Protein AF-A0A4R3JPG9-F1 (afdb_monomer_lite)

pLDDT: mean 86.97, std 11.15, range [57.22, 98.25]

Sequence (124 aa):
MAVLAKAVKQDADSLLEKGHRKMDEKKVREAIKAMENQIAIIQKIPKYLGLKEKTDKKIEERQTAIEALEKQLPKKVDMRTEYKDLNGAMVCFEGFCPSCGCAVEYYRNKSCNRCTQMLDWSKN

Structure (mmCIF, N/CA/C/O backbone):
data_AF-A0A4R3JPG9-F1
#
_entry.id   AF-A0A4R3JPG9-F1
#
loop_
_atom_site.group_PDB
_atom_site.id
_atom_site.type_symbol
_atom_site.label_atom_id
_atom_site.label_alt_id
_atom_site.label_comp_id
_atom_site.label_asym_id
_atom_site.label_entity_id
_atom_site.label_seq_id
_atom_site.pdbx_PDB_ins_code
_atom_site.Cartn_x
_atom_site.Cartn_y
_atom_site.Cartn_z
_atom_site.occupancy
_atom_site.B_iso_or_equiv
_atom_site.auth_seq_id
_atom_site.auth_comp_id
_atom_site.auth_asym_id
_atom_site.auth_atom_id
_atom_site.pdbx_PDB_model_num
ATOM 1 N N . MET A 1 1 ? 20.478 -31.353 -25.462 1.00 59.34 1 MET A N 1
ATOM 2 C CA . MET A 1 1 ? 19.666 -31.784 -24.298 1.00 59.34 1 MET A CA 1
ATOM 3 C C . MET A 1 1 ? 19.929 -30.977 -23.022 1.00 59.34 1 MET A C 1
ATOM 5 O O . MET A 1 1 ? 18.965 -30.547 -22.408 1.00 59.34 1 MET A O 1
ATOM 9 N N . ALA A 1 2 ? 21.183 -30.698 -22.636 1.00 59.47 2 ALA A N 1
ATOM 10 C CA . ALA A 1 2 ? 21.492 -29.967 -21.392 1.00 59.47 2 ALA A CA 1
ATOM 11 C C . ALA A 1 2 ? 20.944 -28.521 -21.323 1.00 59.47 2 ALA A C 1
ATOM 13 O O . ALA A 1 2 ? 20.501 -28.081 -20.268 1.00 59.47 2 ALA A O 1
ATOM 14 N N . VAL A 1 3 ? 20.924 -27.795 -22.448 1.00 62.56 3 VAL A N 1
ATOM 15 C CA . VAL A 1 3 ? 20.405 -26.412 -22.522 1.00 62.56 3 VAL A CA 1
ATOM 16 C C . VAL A 1 3 ? 18.890 -26.358 -22.285 1.00 62.56 3 VAL A C 1
ATOM 18 O O . VAL A 1 3 ? 18.417 -25.531 -21.515 1.00 62.56 3 VAL A O 1
ATOM 21 N N . LEU A 1 4 ? 18.143 -27.296 -22.877 1.00 63.41 4 LEU A N 1
ATOM 22 C CA . LEU A 1 4 ? 16.694 -27.436 -22.691 1.00 63.41 4 LEU A CA 1
ATOM 23 C C . LEU A 1 4 ? 16.340 -27.801 -21.244 1.00 63.41 4 LEU A C 1
ATOM 25 O O . LEU A 1 4 ? 15.459 -27.185 -20.656 1.00 63.41 4 LEU A O 1
ATOM 29 N N . ALA A 1 5 ? 17.069 -28.742 -20.638 1.00 65.44 5 ALA A N 1
ATOM 30 C CA . ALA A 1 5 ? 16.854 -29.122 -19.241 1.00 65.44 5 ALA A CA 1
ATOM 31 C C . ALA A 1 5 ? 17.139 -27.967 -18.260 1.00 65.44 5 ALA A C 1
ATOM 33 O O . ALA A 1 5 ? 16.448 -27.826 -17.251 1.00 65.44 5 ALA A O 1
ATOM 34 N N . LYS A 1 6 ? 18.131 -27.116 -18.562 1.00 66.94 6 LYS A N 1
ATOM 35 C CA . LYS A 1 6 ? 18.455 -25.934 -17.752 1.00 66.94 6 LYS A CA 1
ATOM 36 C C . LYS A 1 6 ? 17.372 -24.852 -17.849 1.00 66.94 6 LYS A C 1
ATOM 38 O O . LYS A 1 6 ? 17.002 -24.306 -16.817 1.00 66.94 6 LYS A O 1
ATOM 43 N N . ALA A 1 7 ? 16.838 -24.601 -19.046 1.00 60.94 7 ALA A N 1
ATOM 44 C CA . ALA A 1 7 ? 15.757 -23.635 -19.258 1.00 60.94 7 ALA A CA 1
ATOM 45 C C . ALA A 1 7 ? 14.466 -24.045 -18.526 1.00 60.94 7 ALA A C 1
ATOM 47 O O . ALA A 1 7 ? 13.925 -23.267 -17.748 1.00 60.94 7 ALA A O 1
ATOM 48 N N . VAL A 1 8 ? 14.047 -25.309 -18.662 1.00 61.69 8 VAL A N 1
ATOM 49 C CA . VAL A 1 8 ? 12.837 -25.829 -17.995 1.00 61.69 8 VAL A CA 1
ATOM 50 C C . VAL A 1 8 ? 12.937 -25.740 -16.467 1.00 61.69 8 VAL A C 1
ATOM 52 O O . VAL A 1 8 ? 11.957 -25.424 -15.794 1.00 61.69 8 VAL A O 1
ATOM 55 N N . LYS A 1 9 ? 14.126 -25.986 -15.900 1.00 65.69 9 LYS A N 1
ATOM 56 C CA . LYS A 1 9 ? 14.350 -25.864 -14.454 1.00 65.69 9 LYS A CA 1
ATOM 57 C C . LYS A 1 9 ? 14.269 -24.406 -13.976 1.00 65.69 9 LYS A C 1
ATOM 59 O O . LYS A 1 9 ? 13.641 -24.147 -12.957 1.00 65.69 9 LYS A O 1
ATOM 64 N N . GLN A 1 10 ? 14.829 -23.462 -14.737 1.00 65.44 10 GLN A N 1
ATOM 65 C CA . GLN A 1 10 ? 14.729 -22.024 -14.440 1.00 65.44 10 GLN A CA 1
ATOM 66 C C . GLN A 1 10 ? 13.281 -21.513 -14.501 1.00 65.44 10 GLN A C 1
ATOM 68 O O . GLN A 1 10 ? 12.874 -20.715 -13.654 1.00 65.44 10 GLN A O 1
ATOM 73 N N . ASP A 1 11 ? 12.489 -22.001 -15.458 1.00 72.25 11 ASP A N 1
ATOM 74 C CA . ASP A 1 11 ? 11.076 -21.638 -15.580 1.00 72.25 11 ASP A CA 1
ATOM 75 C C . ASP A 1 11 ? 10.251 -22.155 -14.392 1.00 72.25 11 ASP A C 1
ATOM 77 O O . ASP A 1 11 ? 9.426 -21.423 -13.839 1.00 72.25 11 ASP A O 1
ATOM 81 N N . ALA A 1 12 ? 10.509 -23.389 -13.946 1.00 64.06 12 ALA A N 1
ATOM 82 C CA . ALA A 1 12 ? 9.850 -23.970 -12.777 1.00 64.06 12 ALA A CA 1
ATOM 83 C C . ALA A 1 12 ? 10.176 -23.203 -11.481 1.00 64.06 12 ALA A C 1
ATOM 85 O O . ALA A 1 12 ? 9.262 -22.868 -10.724 1.00 64.06 12 ALA A O 1
ATOM 86 N N . ASP A 1 13 ? 11.447 -22.856 -11.259 1.00 68.25 13 ASP A N 1
ATOM 87 C CA . ASP A 1 13 ? 11.875 -22.082 -10.086 1.00 68.25 13 ASP A CA 1
ATOM 88 C C . ASP A 1 13 ? 11.222 -20.681 -10.068 1.00 68.25 13 ASP A C 1
ATOM 90 O O . ASP A 1 13 ? 10.726 -20.233 -9.030 1.00 68.25 13 ASP A O 1
ATOM 94 N N . SER A 1 14 ? 11.108 -20.020 -11.232 1.00 73.94 14 SER A N 1
ATOM 95 C CA . SER A 1 14 ? 10.417 -18.724 -11.362 1.00 73.94 14 SER A CA 1
ATOM 96 C C . SER A 1 14 ? 8.919 -18.809 -11.040 1.00 73.94 14 SER A C 1
ATOM 98 O O . SER A 1 14 ? 8.344 -17.884 -10.455 1.00 73.94 14 SER A O 1
ATOM 100 N N . LEU A 1 15 ? 8.258 -19.906 -11.420 1.00 72.38 15 LEU A N 1
ATOM 101 C CA . LEU A 1 15 ? 6.841 -20.128 -11.123 1.00 72.38 15 LEU A CA 1
ATOM 102 C C . LEU A 1 15 ? 6.602 -20.379 -9.630 1.00 72.38 15 LEU A C 1
ATOM 104 O O . LEU A 1 15 ? 5.641 -19.838 -9.075 1.00 72.38 15 LEU A O 1
ATOM 108 N N . LEU A 1 16 ? 7.484 -21.139 -8.977 1.00 67.19 16 LEU A N 1
ATOM 109 C CA . LEU A 1 16 ? 7.420 -21.394 -7.536 1.00 67.19 16 LEU A CA 1
ATOM 110 C C . LEU A 1 16 ? 7.613 -20.104 -6.724 1.00 67.19 16 LEU A C 1
ATOM 112 O O . LEU A 1 16 ? 6.817 -19.824 -5.826 1.00 67.19 16 LEU A O 1
ATOM 116 N N . GLU A 1 17 ? 8.591 -19.267 -7.085 1.00 72.94 17 GLU A N 1
ATOM 117 C CA . GLU A 1 17 ? 8.826 -17.973 -6.426 1.00 72.94 17 GLU A CA 1
ATOM 118 C C . GLU A 1 17 ? 7.617 -17.028 -6.568 1.00 72.94 17 GLU A C 1
ATOM 120 O O . GLU A 1 17 ? 7.159 -16.425 -5.592 1.00 72.94 17 GLU A O 1
ATOM 125 N N . LYS A 1 18 ? 7.023 -16.955 -7.769 1.00 73.25 18 LYS A N 1
ATOM 126 C CA . LYS A 1 18 ? 5.785 -16.191 -8.008 1.00 73.25 18 LYS A CA 1
ATOM 127 C C . LYS A 1 18 ? 4.608 -16.729 -7.192 1.00 73.25 18 LYS A C 1
ATOM 129 O O . LYS A 1 18 ? 3.789 -15.939 -6.723 1.00 73.25 18 LYS A O 1
ATOM 134 N N . GLY A 1 19 ? 4.502 -18.050 -7.042 1.00 62.97 19 GLY A N 1
ATOM 135 C CA . GLY A 1 19 ? 3.471 -18.703 -6.236 1.00 62.97 19 GLY A CA 1
ATOM 136 C C . GLY A 1 19 ? 3.566 -18.335 -4.754 1.00 62.97 19 GLY A C 1
ATOM 137 O O . GLY A 1 19 ? 2.570 -17.896 -4.174 1.00 62.97 19 GLY A O 1
ATOM 138 N N . HIS A 1 20 ? 4.762 -18.437 -4.165 1.00 72.06 20 HIS A N 1
ATOM 139 C CA . HIS A 1 20 ? 5.007 -18.044 -2.772 1.00 72.06 20 HIS A CA 1
ATOM 140 C C . HIS A 1 20 ? 4.707 -16.561 -2.535 1.00 72.06 20 HIS A C 1
ATOM 142 O O . HIS A 1 20 ? 3.926 -16.233 -1.643 1.00 72.06 20 HIS A O 1
ATOM 148 N N . ARG A 1 21 ? 5.199 -15.672 -3.408 1.00 76.56 21 ARG A N 1
ATOM 149 C CA . ARG A 1 21 ? 4.934 -14.227 -3.309 1.00 76.56 21 ARG A CA 1
ATOM 150 C C . ARG A 1 21 ? 3.436 -13.902 -3.313 1.00 76.56 21 ARG A C 1
ATOM 152 O O . ARG A 1 21 ? 2.971 -13.120 -2.489 1.00 76.56 21 ARG A O 1
ATOM 159 N N . LYS A 1 22 ? 2.659 -14.532 -4.203 1.00 73.56 22 LYS A N 1
ATOM 160 C CA . LYS A 1 22 ? 1.194 -14.356 -4.256 1.00 73.56 22 LYS A CA 1
ATOM 161 C C . LYS A 1 22 ? 0.497 -14.847 -2.986 1.00 73.56 22 LYS A C 1
ATOM 163 O O . LYS A 1 22 ? -0.479 -14.237 -2.552 1.00 73.56 22 LYS A O 1
ATOM 168 N N . MET A 1 23 ? 0.972 -15.949 -2.406 1.00 81.62 23 MET A N 1
ATOM 169 C CA . MET A 1 23 ? 0.449 -16.467 -1.140 1.00 81.62 23 MET A CA 1
ATOM 170 C C . MET A 1 23 ? 0.706 -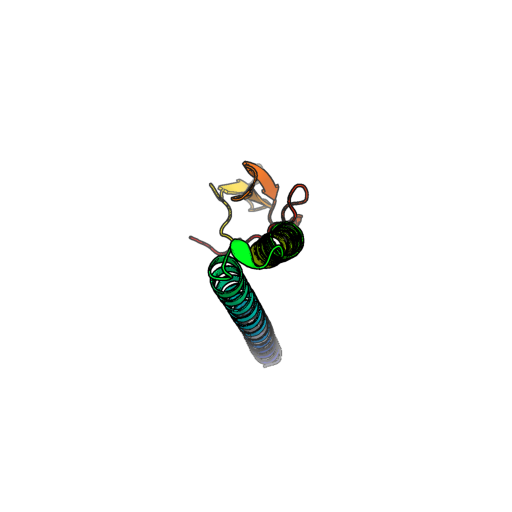15.485 0.009 1.00 81.62 23 MET A C 1
ATOM 172 O O . MET A 1 23 ? -0.195 -15.238 0.812 1.00 81.62 23 MET A O 1
ATOM 176 N N . ASP A 1 24 ? 1.896 -14.891 0.063 1.00 88.31 24 ASP A N 1
ATOM 177 C CA . ASP A 1 24 ? 2.253 -13.920 1.098 1.00 88.31 24 ASP A CA 1
ATOM 178 C C . ASP A 1 24 ? 1.434 -12.629 0.964 1.00 88.31 24 ASP A C 1
ATOM 180 O O . ASP A 1 24 ? 0.843 -12.175 1.942 1.00 88.31 24 ASP A O 1
ATOM 184 N N . GLU A 1 25 ? 1.266 -12.098 -0.252 1.00 92.94 25 GLU A N 1
ATOM 185 C CA . GLU A 1 25 ? 0.393 -10.939 -0.498 1.00 92.94 25 GLU A CA 1
ATOM 186 C C . GLU A 1 25 ? -1.061 -11.199 -0.084 1.00 92.94 25 GLU A C 1
ATOM 188 O O . GLU A 1 25 ? -1.713 -10.326 0.495 1.00 92.94 25 GLU A O 1
ATOM 193 N N . LYS A 1 26 ? -1.585 -12.403 -0.353 1.00 94.62 26 LYS A N 1
ATOM 194 C CA . LYS A 1 26 ? -2.937 -12.786 0.070 1.00 94.62 26 LYS A CA 1
ATOM 195 C C . LYS A 1 26 ? -3.067 -12.748 1.594 1.00 94.62 26 LYS A C 1
ATOM 197 O O . LYS A 1 26 ? -4.006 -12.133 2.099 1.00 94.62 26 LYS A O 1
ATOM 202 N N . LYS A 1 27 ? -2.120 -13.349 2.319 1.00 95.44 27 LYS A N 1
ATOM 203 C CA . LYS A 1 27 ? -2.113 -13.348 3.792 1.00 95.44 27 LYS A CA 1
ATOM 204 C C . LYS A 1 27 ? -2.010 -11.934 4.362 1.00 95.44 27 LYS A C 1
ATOM 206 O O . LYS A 1 27 ? -2.712 -11.613 5.317 1.00 95.44 27 LYS A O 1
ATOM 211 N N . VAL A 1 28 ? -1.190 -11.072 3.757 1.00 96.19 28 VAL A N 1
ATOM 212 C CA . VAL A 1 28 ? -1.080 -9.657 4.150 1.00 96.19 28 VAL A CA 1
ATOM 213 C C . VAL A 1 28 ? -2.423 -8.937 3.981 1.00 96.19 28 VAL A C 1
ATOM 215 O O . VAL A 1 28 ? -2.869 -8.253 4.901 1.00 96.19 28 VAL A O 1
ATOM 218 N N . ARG A 1 29 ? -3.125 -9.138 2.856 1.00 97.31 29 ARG A N 1
ATOM 219 C CA . ARG A 1 29 ? -4.466 -8.558 2.632 1.00 97.31 29 ARG A CA 1
ATOM 220 C C . ARG A 1 29 ? -5.505 -9.076 3.630 1.00 97.31 29 ARG A C 1
ATOM 222 O O . ARG A 1 29 ? -6.328 -8.300 4.109 1.00 97.31 29 ARG A O 1
ATOM 229 N N . GLU A 1 30 ? -5.470 -10.366 3.957 1.00 97.69 30 GLU A N 1
ATOM 230 C CA . GLU A 1 30 ? -6.349 -10.958 4.976 1.00 97.69 30 GLU A CA 1
ATOM 231 C C . GLU A 1 30 ? -6.085 -10.360 6.366 1.00 97.69 30 GLU A C 1
ATOM 233 O O . GLU A 1 30 ? -7.036 -10.036 7.082 1.00 97.69 30 GLU A O 1
ATOM 238 N N . ALA A 1 31 ? -4.817 -10.138 6.724 1.00 97.56 31 ALA A N 1
ATOM 239 C CA . ALA A 1 31 ? -4.432 -9.503 7.982 1.00 97.56 31 ALA A CA 1
ATOM 240 C C . ALA A 1 31 ? -4.896 -8.038 8.069 1.00 97.56 31 ALA A C 1
ATOM 242 O O . ALA A 1 31 ? -5.453 -7.640 9.095 1.00 97.56 31 ALA A O 1
ATOM 243 N N . ILE A 1 32 ? -4.738 -7.255 6.993 1.00 98.25 32 ILE A N 1
ATOM 244 C CA . ILE A 1 32 ? -5.261 -5.879 6.909 1.00 98.25 32 ILE A CA 1
ATOM 245 C C . ILE A 1 32 ? -6.775 -5.879 7.141 1.00 98.25 32 ILE A C 1
ATOM 247 O O . ILE A 1 32 ? -7.256 -5.217 8.061 1.00 98.25 32 ILE A O 1
ATOM 251 N N . LYS A 1 33 ? -7.518 -6.712 6.400 1.00 98.19 33 LYS A N 1
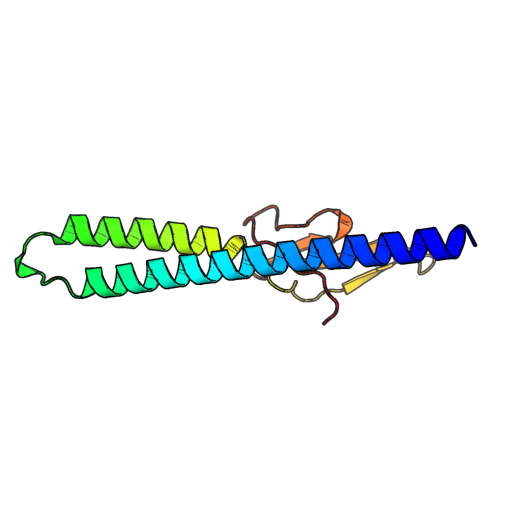ATOM 252 C CA . LYS A 1 33 ? -8.980 -6.813 6.524 1.00 98.19 33 LYS A CA 1
ATOM 253 C C . LYS A 1 33 ? -9.423 -7.211 7.936 1.00 98.19 33 LYS A C 1
ATOM 255 O O . LYS A 1 33 ? -10.427 -6.713 8.449 1.00 98.19 33 LYS A O 1
ATOM 260 N N . ALA A 1 34 ? -8.688 -8.111 8.589 1.00 97.88 34 ALA A N 1
ATOM 261 C CA . ALA A 1 34 ? -8.963 -8.489 9.971 1.00 97.88 34 ALA A CA 1
ATOM 262 C C . ALA A 1 34 ? -8.785 -7.304 10.938 1.00 97.88 34 ALA A C 1
ATOM 264 O O . ALA A 1 34 ? -9.611 -7.124 11.835 1.00 97.88 34 ALA A O 1
ATOM 265 N N . MET A 1 35 ? -7.754 -6.476 10.747 1.00 97.69 35 MET A N 1
ATOM 266 C CA . MET A 1 35 ? -7.526 -5.282 11.568 1.00 97.69 35 MET A CA 1
ATOM 267 C C . MET A 1 35 ? -8.566 -4.186 11.318 1.00 97.69 35 MET A C 1
ATOM 269 O O . MET A 1 35 ? -9.066 -3.611 12.286 1.00 97.69 35 MET A O 1
ATOM 273 N N . GLU A 1 36 ? -8.960 -3.948 10.066 1.00 97.69 36 GLU A N 1
ATOM 274 C CA . GLU A 1 36 ? -10.044 -3.015 9.719 1.00 97.69 36 GLU A CA 1
ATOM 275 C C . GLU A 1 36 ? -11.365 -3.405 10.400 1.00 97.69 36 GLU A C 1
ATOM 277 O O . GLU A 1 36 ? -12.023 -2.570 11.025 1.00 97.69 36 GLU A O 1
ATOM 282 N N . ASN A 1 37 ? -11.716 -4.696 10.377 1.00 97.06 37 ASN A N 1
ATOM 283 C CA . ASN A 1 37 ? -12.895 -5.207 11.078 1.00 97.06 37 ASN A CA 1
ATOM 284 C C . ASN A 1 37 ? -12.816 -4.966 12.595 1.00 97.06 37 ASN A C 1
ATOM 286 O O . 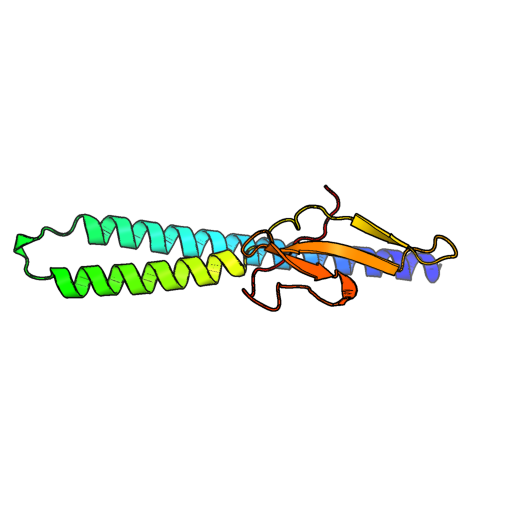ASN A 1 37 ? -13.812 -4.589 13.215 1.00 97.06 37 ASN A O 1
ATOM 290 N N . GLN A 1 38 ? -11.641 -5.150 13.206 1.00 95.44 38 GLN A N 1
ATOM 291 C CA . GLN A 1 38 ? -11.446 -4.864 14.631 1.00 95.44 38 GLN A CA 1
ATOM 292 C C . GLN A 1 38 ? -11.606 -3.372 14.944 1.00 95.44 38 GLN A C 1
ATOM 294 O O . GLN A 1 38 ? -12.249 -3.039 15.939 1.00 95.44 38 GLN A O 1
ATOM 299 N N . ILE A 1 39 ? -11.074 -2.478 14.102 1.00 95.81 39 ILE A N 1
ATOM 300 C CA . ILE A 1 39 ? -11.272 -1.025 14.237 1.00 95.81 39 ILE A CA 1
ATOM 301 C C . ILE A 1 39 ? -12.769 -0.695 14.195 1.00 95.81 39 ILE A C 1
ATOM 303 O O . ILE A 1 39 ? -13.264 -0.009 15.090 1.00 95.81 39 ILE A O 1
ATOM 307 N N . ALA A 1 40 ? -13.509 -1.242 13.227 1.00 95.50 40 ALA A N 1
ATOM 308 C CA . ALA A 1 40 ? -14.947 -1.009 13.096 1.00 95.50 40 ALA A CA 1
ATOM 309 C C . ALA A 1 40 ? -15.749 -1.503 14.317 1.00 95.50 40 ALA A C 1
ATOM 311 O O . ALA A 1 40 ? -16.737 -0.878 14.706 1.00 95.50 40 ALA A O 1
ATOM 312 N N . ILE A 1 41 ? -15.332 -2.608 14.946 1.00 93.06 41 ILE A N 1
ATOM 313 C CA . ILE A 1 41 ? -15.928 -3.097 16.201 1.00 93.06 41 ILE A CA 1
ATOM 314 C C . ILE A 1 41 ? -15.630 -2.126 17.349 1.00 93.06 41 ILE A C 1
ATOM 316 O O . ILE A 1 41 ? -16.540 -1.765 18.094 1.00 93.06 41 ILE A O 1
ATOM 320 N N . ILE A 1 42 ? -14.380 -1.674 17.480 1.00 90.94 42 ILE A N 1
ATOM 321 C CA . ILE A 1 42 ? -13.958 -0.752 18.544 1.00 90.94 42 ILE A CA 1
ATOM 322 C C . ILE A 1 42 ? -14.700 0.586 18.437 1.00 90.94 42 ILE A C 1
ATOM 324 O O . ILE A 1 42 ? -15.172 1.102 19.446 1.00 90.94 42 ILE A O 1
ATOM 328 N N . GLN A 1 43 ? -14.872 1.117 17.225 1.00 90.06 43 GLN A N 1
ATOM 329 C CA . GLN A 1 43 ? -15.594 2.373 16.983 1.00 90.06 43 GLN A CA 1
ATOM 330 C C . GLN A 1 43 ? -17.075 2.320 17.388 1.00 90.06 43 GLN A C 1
ATOM 332 O O . GLN A 1 43 ? -17.675 3.361 17.655 1.00 90.06 43 GLN A O 1
ATOM 337 N N . LYS A 1 44 ? -17.671 1.123 17.458 1.00 90.50 44 LYS A N 1
ATOM 338 C CA . LYS A 1 44 ? -19.056 0.918 17.908 1.00 90.50 44 LYS A CA 1
ATOM 339 C C . LYS A 1 44 ? -19.192 0.822 19.431 1.00 90.50 44 LYS A C 1
ATOM 341 O O . LYS A 1 44 ? -20.320 0.770 19.920 1.00 90.50 44 LYS A O 1
ATOM 346 N N . ILE A 1 45 ? -18.090 0.794 20.188 1.00 87.50 45 ILE A N 1
ATOM 347 C CA . ILE A 1 45 ? -18.132 0.747 21.654 1.00 87.50 45 ILE A CA 1
ATOM 348 C C . ILE A 1 45 ? -18.752 2.053 22.180 1.00 87.50 45 ILE A C 1
ATOM 350 O O . ILE A 1 45 ? -18.252 3.139 21.873 1.00 87.50 45 ILE A O 1
ATOM 354 N N . PRO A 1 46 ? -19.827 1.987 22.988 1.00 83.88 46 PRO A N 1
ATOM 355 C CA . PRO A 1 46 ? -20.480 3.189 23.484 1.00 83.88 46 PRO A CA 1
ATOM 356 C C . PRO A 1 46 ? -19.567 4.062 24.351 1.00 83.88 46 PRO A C 1
ATOM 358 O O . PRO A 1 46 ? -18.921 3.590 25.287 1.00 83.88 46 PRO A O 1
ATOM 361 N N . LYS A 1 47 ? -19.577 5.376 24.087 1.00 77.25 47 LYS A N 1
ATOM 362 C CA . LYS A 1 47 ? -18.734 6.366 24.784 1.00 77.25 47 LYS A CA 1
ATOM 363 C C . LYS A 1 47 ? -18.960 6.407 26.301 1.00 77.25 47 LYS A C 1
ATOM 365 O O . LYS A 1 47 ? -18.018 6.675 27.041 1.00 77.25 47 LYS A O 1
ATOM 370 N N . TYR A 1 48 ? -20.178 6.119 26.768 1.00 77.88 48 TYR A N 1
ATOM 371 C CA . TYR A 1 48 ? -20.532 6.153 28.194 1.00 77.88 48 TYR A CA 1
ATOM 372 C C . TYR A 1 48 ? -19.836 5.066 29.032 1.00 77.88 48 TYR A C 1
ATOM 374 O O . TYR A 1 48 ? -19.878 5.129 30.254 1.00 77.88 48 TYR A O 1
ATOM 382 N N . LEU A 1 49 ? -19.166 4.092 28.404 1.00 83.94 49 LEU A N 1
ATOM 383 C CA . LEU A 1 49 ? -18.363 3.084 29.105 1.00 83.94 49 LEU A CA 1
ATOM 384 C C . LEU A 1 49 ? -17.035 3.639 29.654 1.00 83.94 49 LEU A C 1
ATOM 386 O O . LEU A 1 49 ? -16.310 2.911 30.324 1.00 83.94 49 LEU A O 1
ATOM 390 N N . GLY A 1 50 ? -16.676 4.896 29.356 1.00 80.44 50 GLY A N 1
ATOM 391 C CA . GLY A 1 50 ? -15.447 5.516 29.872 1.00 80.44 50 GLY A CA 1
ATOM 392 C C . GLY A 1 50 ? -14.153 4.901 29.322 1.00 80.44 50 GLY A C 1
ATOM 393 O O . GLY A 1 50 ? -13.081 5.106 29.880 1.00 80.44 50 GLY A O 1
ATOM 394 N N . LEU A 1 51 ? -14.229 4.142 28.222 1.00 84.75 51 LEU A N 1
ATOM 395 C CA . LEU A 1 51 ? -13.092 3.430 27.621 1.00 84.75 51 LEU A CA 1
ATOM 396 C C . LEU A 1 51 ? -12.408 4.194 26.477 1.00 84.75 51 LEU A C 1
ATOM 398 O O . LEU A 1 51 ? -11.545 3.624 25.814 1.00 84.75 51 LEU A O 1
ATOM 402 N N . LYS A 1 52 ? -12.776 5.461 26.250 1.00 82.62 52 LYS A N 1
ATOM 403 C CA . LYS A 1 52 ? -12.417 6.225 25.045 1.00 82.62 52 LYS A CA 1
ATOM 404 C C . LYS A 1 52 ? -10.910 6.239 24.752 1.00 82.62 52 LYS A C 1
ATOM 406 O O . LYS A 1 52 ? -10.496 5.881 23.661 1.00 82.62 52 LYS A O 1
ATOM 411 N N . GLU A 1 53 ? -10.079 6.569 25.735 1.00 80.88 53 GLU A N 1
ATOM 412 C CA . GLU A 1 53 ? -8.622 6.632 25.543 1.00 80.88 53 GLU A CA 1
ATOM 413 C C . GLU A 1 53 ? -8.025 5.262 25.170 1.00 80.88 53 GLU A C 1
ATOM 415 O O . GLU A 1 53 ? -7.192 5.145 24.273 1.00 80.88 53 GLU A O 1
ATOM 420 N N . LYS A 1 54 ? -8.517 4.186 25.803 1.00 82.75 54 LYS A N 1
ATOM 421 C CA . LYS A 1 54 ? -8.095 2.811 25.492 1.00 82.75 54 LYS A CA 1
ATOM 422 C C . LYS A 1 54 ? -8.547 2.378 24.098 1.00 82.75 54 LYS A C 1
ATOM 424 O O . LYS A 1 54 ? -7.841 1.600 23.457 1.00 82.75 54 LYS A O 1
ATOM 429 N N . THR A 1 55 ? -9.725 2.812 23.648 1.00 88.38 55 THR A N 1
ATOM 430 C CA . THR A 1 55 ? -10.224 2.512 22.301 1.00 88.38 55 THR A CA 1
ATOM 431 C C . THR A 1 55 ? -9.475 3.303 21.236 1.00 88.38 55 THR A C 1
ATOM 433 O O . THR A 1 55 ? -9.104 2.709 20.228 1.00 88.38 55 THR A O 1
ATOM 436 N N . ASP A 1 56 ? -9.176 4.578 21.488 1.00 89.44 56 ASP A N 1
ATOM 437 C CA . ASP A 1 56 ? -8.458 5.454 20.555 1.00 89.44 56 ASP A CA 1
ATOM 438 C C . ASP A 1 56 ? -7.026 4.938 20.339 1.00 89.44 56 ASP A C 1
ATOM 440 O O . ASP A 1 56 ? -6.644 4.646 19.206 1.00 89.44 56 ASP A O 1
ATOM 444 N N . LYS A 1 57 ? -6.295 4.637 21.423 1.00 92.06 57 LYS A N 1
ATOM 445 C CA . LYS A 1 57 ? -4.954 4.030 21.341 1.00 92.06 57 LYS A CA 1
ATOM 446 C C . LYS A 1 57 ? -4.946 2.718 20.544 1.00 92.06 57 LYS A C 1
ATOM 448 O O . LYS A 1 57 ? -4.084 2.491 19.702 1.00 92.06 57 LYS A O 1
ATOM 453 N N . LYS A 1 58 ? -5.936 1.847 20.771 1.00 92.00 58 LYS A N 1
ATOM 454 C CA . LYS A 1 58 ? -6.073 0.573 20.041 1.00 92.00 58 LYS A CA 1
ATOM 455 C C . LYS A 1 58 ? -6.363 0.756 18.551 1.00 92.00 58 LYS A C 1
ATOM 457 O O . LYS A 1 58 ? -6.045 -0.149 17.774 1.00 92.00 58 LYS A O 1
ATOM 462 N N . ILE A 1 59 ? -7.035 1.842 18.172 1.00 94.81 59 ILE A N 1
ATOM 463 C CA . ILE A 1 59 ? -7.292 2.185 16.772 1.00 94.81 59 ILE A CA 1
ATOM 464 C C . ILE A 1 59 ? -5.998 2.688 16.134 1.00 94.81 59 ILE A C 1
ATOM 466 O O . ILE A 1 59 ? -5.623 2.160 15.091 1.00 94.81 59 ILE A O 1
ATOM 470 N N . GLU A 1 60 ? -5.284 3.608 16.783 1.00 96.12 60 GLU A N 1
ATOM 471 C CA . GLU A 1 60 ? -4.006 4.149 16.292 1.00 96.12 60 GLU A CA 1
ATOM 472 C C . GLU A 1 60 ? -2.951 3.051 16.081 1.00 96.12 60 GLU A C 1
ATOM 474 O O . GLU A 1 60 ? -2.321 2.978 15.022 1.00 96.12 60 GLU A O 1
ATOM 479 N N . GLU A 1 61 ? -2.804 2.134 17.046 1.00 95.94 61 GLU A N 1
ATOM 480 C CA . GLU A 1 61 ? -1.894 0.982 16.943 1.00 95.94 61 GLU A CA 1
ATOM 481 C C . GLU A 1 61 ? -2.221 0.107 15.721 1.00 95.94 61 GLU A C 1
ATOM 483 O O . GLU A 1 61 ? -1.327 -0.320 14.988 1.00 95.94 61 GLU A O 1
ATOM 488 N N . ARG A 1 62 ? -3.513 -0.137 15.467 1.00 96.94 62 ARG A N 1
ATOM 489 C CA . ARG A 1 62 ? -3.969 -0.932 14.316 1.00 96.94 62 ARG A CA 1
ATOM 490 C C . ARG A 1 62 ? -3.801 -0.191 12.999 1.00 96.94 62 ARG A C 1
ATOM 492 O O . ARG A 1 62 ? -3.400 -0.816 12.027 1.00 96.94 62 ARG A O 1
ATOM 499 N N . GLN A 1 63 ? -4.081 1.108 12.953 1.00 97.88 63 GLN A N 1
ATOM 500 C CA . GLN A 1 63 ? -3.868 1.926 11.756 1.00 97.88 63 GLN A CA 1
ATOM 501 C C . GLN A 1 63 ? -2.389 1.955 11.368 1.00 97.88 63 GLN A C 1
ATOM 503 O O . GLN A 1 63 ? -2.058 1.726 10.208 1.00 97.88 63 GLN A O 1
ATOM 508 N N . THR A 1 64 ? -1.501 2.118 12.351 1.00 97.12 64 THR A N 1
ATOM 509 C CA . THR A 1 64 ? -0.047 2.059 12.139 1.00 97.12 64 THR A CA 1
ATOM 510 C C . THR A 1 64 ? 0.382 0.694 11.591 1.00 97.12 64 THR A C 1
ATOM 512 O O . THR A 1 64 ? 1.171 0.610 10.649 1.00 97.12 64 THR A O 1
ATOM 515 N N . ALA A 1 65 ? -0.162 -0.397 12.144 1.00 97.31 65 ALA A N 1
ATOM 516 C CA . ALA A 1 65 ? 0.116 -1.745 11.654 1.00 97.31 65 ALA A CA 1
ATOM 517 C C . ALA A 1 65 ? -0.415 -1.975 10.227 1.00 97.31 65 ALA A C 1
ATOM 519 O O . ALA A 1 65 ? 0.282 -2.581 9.413 1.00 97.31 65 ALA A O 1
ATOM 520 N N . ILE A 1 66 ? -1.613 -1.473 9.906 1.00 98.06 66 ILE A N 1
ATOM 521 C CA . ILE A 1 66 ? -2.183 -1.519 8.553 1.00 98.06 66 ILE A CA 1
ATOM 522 C C . ILE A 1 66 ? -1.264 -0.785 7.571 1.00 98.06 66 ILE A C 1
ATOM 524 O O . ILE A 1 66 ? -0.872 -1.384 6.574 1.00 98.06 66 ILE A O 1
ATOM 528 N N . GLU A 1 67 ? -0.836 0.444 7.876 1.00 96.25 67 GLU A N 1
ATOM 529 C CA . GLU A 1 67 ? 0.050 1.222 6.995 1.00 96.25 67 GLU A CA 1
ATOM 530 C C . GLU A 1 67 ? 1.375 0.483 6.719 1.00 96.25 67 GLU A C 1
ATOM 532 O O . GLU A 1 67 ? 1.868 0.440 5.587 1.00 96.25 67 GLU A O 1
ATOM 537 N N . ALA A 1 68 ? 1.953 -0.151 7.744 1.00 95.50 68 ALA A N 1
ATOM 538 C CA . ALA A 1 68 ? 3.164 -0.951 7.592 1.00 95.50 68 ALA A CA 1
ATOM 539 C C . ALA A 1 68 ? 2.945 -2.192 6.707 1.00 95.50 68 ALA A C 1
ATOM 541 O O . ALA A 1 68 ? 3.815 -2.527 5.900 1.00 95.50 68 ALA A O 1
ATOM 542 N N . LEU A 1 69 ? 1.797 -2.867 6.830 1.00 96.50 69 LEU A N 1
ATOM 543 C CA . LEU A 1 69 ? 1.439 -4.010 5.983 1.00 96.50 69 LEU A CA 1
ATOM 544 C C . LEU A 1 69 ? 1.149 -3.594 4.537 1.00 96.50 69 LEU A C 1
ATOM 546 O O . LEU A 1 69 ? 1.569 -4.279 3.606 1.00 96.50 69 LEU A O 1
ATOM 550 N N . GLU A 1 70 ? 0.488 -2.459 4.321 1.00 96.38 70 GLU A N 1
ATOM 551 C CA . GLU A 1 70 ? 0.225 -1.928 2.980 1.00 96.38 70 GLU A CA 1
ATOM 552 C C . GLU A 1 70 ? 1.518 -1.644 2.210 1.00 96.38 70 GLU A C 1
ATOM 554 O O . GLU A 1 70 ? 1.586 -1.904 1.007 1.00 96.38 70 GLU A O 1
ATOM 559 N N . LYS A 1 71 ? 2.571 -1.183 2.895 1.00 94.38 71 LYS A N 1
ATOM 560 C CA . LYS A 1 71 ? 3.901 -0.979 2.293 1.00 94.38 71 LYS A CA 1
ATOM 561 C C . LYS A 1 71 ? 4.561 -2.283 1.839 1.00 94.38 71 LYS A C 1
ATOM 563 O O . LYS A 1 71 ? 5.409 -2.241 0.949 1.00 94.38 71 LYS A O 1
ATOM 568 N N . GLN A 1 72 ? 4.177 -3.433 2.397 1.00 94.12 72 GLN A N 1
ATOM 569 C CA . GLN A 1 72 ? 4.679 -4.744 1.961 1.00 94.12 72 GLN A CA 1
ATOM 570 C C . GLN A 1 72 ? 4.001 -5.228 0.676 1.00 94.12 72 GLN A C 1
ATOM 572 O O . GLN A 1 72 ? 4.583 -6.025 -0.061 1.00 94.12 72 GLN A O 1
ATOM 577 N N . LEU A 1 73 ? 2.792 -4.741 0.379 1.00 95.06 73 LEU A N 1
ATOM 578 C CA . LEU A 1 73 ? 2.100 -5.061 -0.863 1.00 95.06 73 LEU A CA 1
ATOM 579 C C . LEU A 1 73 ? 2.751 -4.294 -2.022 1.00 95.06 73 LEU A C 1
ATOM 581 O O . LEU A 1 73 ? 2.795 -3.063 -1.977 1.00 95.06 73 LEU A O 1
ATOM 585 N N . PRO A 1 74 ? 3.249 -4.976 -3.070 1.00 94.06 74 PRO A N 1
ATOM 586 C CA . PRO A 1 74 ? 3.886 -4.304 -4.194 1.00 94.06 74 PRO A CA 1
ATOM 587 C C . PRO A 1 74 ? 2.930 -3.335 -4.897 1.00 94.06 74 PRO A C 1
ATOM 589 O O . PRO A 1 74 ? 1.798 -3.694 -5.224 1.00 94.06 74 PRO A O 1
ATOM 592 N N . LYS A 1 75 ? 3.403 -2.115 -5.160 1.00 94.75 75 LYS A N 1
ATOM 593 C CA . LYS A 1 75 ? 2.699 -1.113 -5.971 1.00 94.75 75 LYS A CA 1
ATOM 594 C C . LYS A 1 75 ? 3.497 -0.822 -7.232 1.00 94.75 75 LYS A C 1
ATOM 596 O O . LYS A 1 75 ? 4.725 -0.740 -7.171 1.00 94.75 75 LYS A O 1
ATOM 601 N N . LYS A 1 76 ? 2.802 -0.660 -8.358 1.00 94.69 76 LYS A N 1
ATOM 602 C CA . LYS A 1 76 ? 3.438 -0.346 -9.640 1.00 94.69 76 LYS A CA 1
ATOM 603 C C . LYS A 1 76 ? 4.193 0.976 -9.559 1.00 94.69 76 LYS A C 1
ATOM 605 O O . LYS A 1 76 ? 3.683 1.938 -8.996 1.00 94.69 76 LYS A O 1
ATOM 610 N N . VAL A 1 77 ? 5.410 0.992 -10.095 1.00 94.44 77 VAL A N 1
ATOM 611 C CA . VAL A 1 77 ? 6.232 2.205 -10.191 1.00 94.44 77 VAL A CA 1
ATOM 612 C C . VAL A 1 77 ? 5.598 3.197 -11.164 1.00 94.44 77 VAL A C 1
ATOM 614 O O . VAL A 1 77 ? 5.179 2.815 -12.259 1.00 94.44 77 VAL A O 1
ATOM 617 N N . ASP A 1 78 ? 5.580 4.472 -10.782 1.00 94.31 78 ASP A N 1
ATOM 618 C CA . ASP A 1 78 ? 5.048 5.543 -11.618 1.00 94.31 78 ASP A CA 1
ATOM 619 C C . ASP A 1 78 ? 6.076 5.993 -12.656 1.00 94.31 78 ASP A C 1
ATOM 621 O O . ASP A 1 78 ? 7.270 6.083 -12.371 1.00 94.31 78 ASP A O 1
ATOM 625 N N . MET A 1 79 ? 5.596 6.304 -13.865 1.00 91.62 79 MET A N 1
ATOM 626 C CA . MET A 1 79 ? 6.417 6.784 -14.987 1.00 91.62 79 MET A CA 1
ATOM 627 C C . MET A 1 79 ? 7.649 5.907 -15.255 1.00 91.62 79 MET A C 1
ATOM 629 O O . MET A 1 79 ? 8.746 6.413 -15.461 1.00 91.62 79 MET A O 1
ATOM 633 N N . ARG A 1 80 ? 7.463 4.582 -15.249 1.00 90.94 80 ARG A N 1
ATOM 634 C CA . ARG A 1 80 ? 8.522 3.614 -15.557 1.00 90.94 80 ARG A CA 1
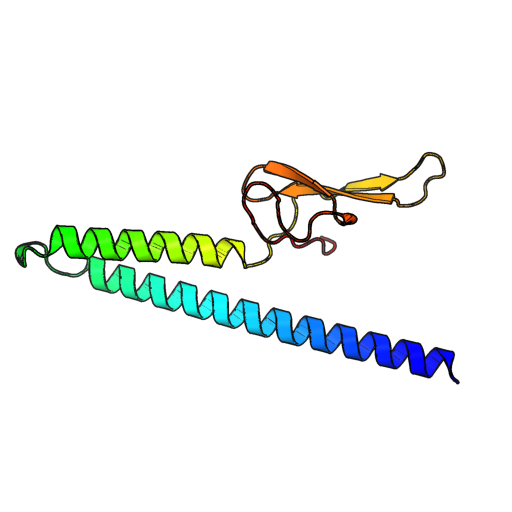ATOM 635 C C . ARG A 1 80 ? 9.118 3.891 -16.941 1.00 90.94 80 ARG A C 1
ATOM 637 O O . ARG A 1 80 ? 8.462 3.633 -17.953 1.00 90.94 80 ARG A O 1
ATOM 644 N N . THR A 1 81 ? 10.362 4.349 -16.985 1.00 90.12 81 THR A N 1
ATOM 645 C CA . THR A 1 81 ? 11.107 4.644 -18.214 1.00 90.12 81 THR A CA 1
ATOM 646 C C . THR A 1 81 ? 12.290 3.705 -18.388 1.00 90.12 81 THR A C 1
ATOM 648 O O . THR A 1 81 ? 12.813 3.121 -17.440 1.00 90.12 81 THR A O 1
ATOM 651 N N . GLU A 1 82 ? 12.686 3.525 -19.643 1.00 90.69 82 GLU A N 1
ATOM 652 C CA . GLU A 1 82 ? 13.876 2.773 -20.022 1.00 90.69 82 GLU A CA 1
ATOM 653 C C . GLU A 1 82 ? 15.070 3.723 -20.091 1.00 90.69 82 GLU A C 1
ATOM 655 O O . GLU A 1 82 ? 15.051 4.661 -20.890 1.00 90.69 82 GLU A O 1
ATOM 660 N N . TYR A 1 83 ? 16.111 3.469 -19.302 1.00 85.06 83 TYR A N 1
ATOM 661 C CA . TYR A 1 83 ? 17.370 4.194 -19.409 1.00 85.06 83 TYR A CA 1
ATOM 662 C C . TYR A 1 83 ? 18.355 3.382 -20.255 1.00 85.06 83 TYR A C 1
ATOM 664 O O . TYR A 1 83 ? 18.664 2.224 -19.947 1.00 85.06 83 TYR A O 1
ATOM 672 N N . LYS A 1 84 ? 18.819 3.985 -21.352 1.00 89.06 84 LYS A N 1
ATOM 673 C CA . LYS A 1 84 ? 19.737 3.371 -22.317 1.00 89.06 84 LYS A CA 1
ATOM 674 C C . LYS A 1 84 ? 21.062 4.121 -22.333 1.00 89.06 84 LYS A C 1
ATOM 676 O O . LYS A 1 84 ? 21.083 5.336 -22.155 1.00 89.06 84 LYS A O 1
ATOM 681 N N . ASP A 1 85 ? 22.151 3.396 -22.554 1.00 87.75 85 ASP A N 1
ATOM 682 C CA . ASP A 1 85 ? 23.465 4.006 -22.748 1.00 87.75 85 ASP A CA 1
ATOM 683 C C . ASP A 1 85 ? 23.589 4.671 -24.135 1.00 87.75 85 ASP A C 1
ATOM 685 O O . ASP A 1 85 ? 22.674 4.631 -24.962 1.00 87.75 85 ASP A O 1
ATOM 689 N N . LEU A 1 86 ? 24.752 5.272 -24.412 1.00 91.00 86 LEU A N 1
ATOM 690 C CA . LEU A 1 86 ? 25.048 5.919 -25.699 1.00 91.00 86 LEU A CA 1
ATOM 691 C C . LEU A 1 86 ? 25.013 4.951 -26.897 1.00 91.00 86 LEU A C 1
ATOM 693 O O . LEU A 1 86 ? 24.878 5.399 -28.033 1.00 91.00 86 LEU A O 1
ATOM 697 N N . ASN A 1 87 ? 25.109 3.642 -26.654 1.00 91.75 87 ASN A N 1
ATOM 698 C CA . ASN A 1 87 ? 25.037 2.598 -27.675 1.00 91.75 87 ASN A CA 1
ATOM 699 C C . ASN A 1 87 ? 23.609 2.045 -27.841 1.00 91.75 87 ASN A C 1
ATOM 701 O O . ASN A 1 87 ? 23.390 1.120 -28.624 1.00 91.75 87 ASN A O 1
ATOM 705 N N . GLY A 1 88 ? 22.631 2.585 -27.105 1.00 85.88 88 GLY A N 1
ATOM 706 C CA . GLY A 1 88 ? 21.244 2.130 -27.117 1.00 85.88 88 GLY A CA 1
ATOM 707 C C . GLY A 1 88 ? 20.994 0.841 -26.327 1.00 85.88 88 GLY A C 1
ATOM 708 O O . GLY A 1 88 ? 19.882 0.304 -26.394 1.00 85.88 88 GLY A O 1
ATOM 709 N N . ALA A 1 89 ? 21.978 0.340 -25.574 1.00 89.00 89 ALA A N 1
ATOM 710 C CA . ALA A 1 89 ? 21.812 -0.833 -24.727 1.00 89.00 89 ALA A CA 1
ATOM 711 C C . ALA A 1 89 ? 21.021 -0.471 -23.462 1.00 89.00 89 ALA A C 1
ATOM 713 O O . ALA A 1 89 ? 21.233 0.577 -22.854 1.00 89.00 89 ALA A O 1
ATOM 714 N N . MET A 1 90 ? 20.092 -1.345 -23.061 1.00 85.88 90 MET A N 1
ATOM 715 C CA . MET A 1 90 ? 19.313 -1.164 -21.835 1.00 85.88 90 MET A CA 1
ATOM 716 C C . MET A 1 90 ? 20.220 -1.260 -20.606 1.00 85.88 90 MET A C 1
ATOM 718 O O . MET A 1 90 ? 20.832 -2.305 -20.381 1.00 85.88 90 MET A O 1
ATOM 722 N N . VAL A 1 91 ? 20.239 -0.208 -19.787 1.00 85.56 91 VAL A N 1
ATOM 723 C CA . VAL A 1 91 ? 21.022 -0.145 -18.546 1.00 85.56 91 VAL A CA 1
ATOM 724 C C . VAL A 1 91 ? 20.133 -0.444 -17.341 1.00 85.56 91 VAL A C 1
ATOM 726 O O . VAL A 1 91 ? 20.425 -1.347 -16.557 1.00 85.56 91 VAL A O 1
ATOM 729 N N . CYS A 1 92 ? 19.027 0.286 -17.189 1.00 86.06 92 CYS A N 1
ATOM 730 C CA . CYS A 1 92 ? 18.098 0.109 -16.075 1.00 86.06 92 CYS A CA 1
ATOM 731 C C . CYS A 1 92 ? 16.703 0.660 -16.405 1.00 86.06 92 CYS A C 1
ATOM 733 O O . CYS A 1 92 ? 16.492 1.311 -17.427 1.00 86.06 92 CYS A O 1
ATOM 735 N N . PHE A 1 93 ? 15.742 0.385 -15.520 1.00 89.50 93 PHE A N 1
ATOM 736 C CA . PHE A 1 93 ? 14.481 1.119 -15.494 1.00 89.50 93 PHE A CA 1
ATOM 737 C C . PHE A 1 93 ? 14.522 2.137 -14.363 1.00 89.50 93 PHE A C 1
ATOM 739 O O . PHE A 1 93 ? 14.922 1.796 -13.245 1.00 89.50 93 PHE A O 1
ATOM 746 N N . GLU A 1 94 ? 14.059 3.343 -14.654 1.00 91.88 94 GLU A N 1
ATOM 747 C CA . GLU A 1 94 ? 13.863 4.411 -13.679 1.00 91.88 94 GLU A CA 1
ATOM 748 C C . GLU A 1 94 ? 12.370 4.693 -13.519 1.00 91.88 94 GLU A C 1
ATOM 750 O O . GLU A 1 94 ? 11.545 4.280 -14.339 1.00 91.88 94 GLU A O 1
ATOM 755 N N . GLY A 1 95 ? 12.010 5.365 -12.435 1.00 93.56 95 GLY A N 1
ATOM 756 C CA . GLY A 1 95 ? 10.655 5.844 -12.209 1.00 93.56 95 GLY A CA 1
ATOM 757 C C . GLY A 1 95 ? 10.517 6.488 -10.840 1.00 93.56 95 GLY A C 1
ATOM 758 O O . GLY A 1 95 ? 11.510 6.787 -10.169 1.00 93.56 95 GLY A O 1
ATOM 759 N N . PHE A 1 96 ? 9.277 6.671 -10.404 1.00 95.50 96 PHE A N 1
ATOM 760 C CA . PHE A 1 96 ? 8.961 7.284 -9.119 1.00 95.50 96 PHE A CA 1
ATOM 761 C C . PHE A 1 96 ? 8.239 6.307 -8.197 1.00 95.50 96 PHE A C 1
ATOM 763 O O . PHE A 1 96 ? 7.387 5.516 -8.609 1.00 95.50 96 PHE A O 1
ATOM 770 N N . CYS A 1 97 ? 8.583 6.361 -6.911 1.00 96.12 97 CYS A N 1
ATOM 771 C CA . CYS A 1 97 ? 7.882 5.601 -5.894 1.00 96.12 97 CYS A CA 1
ATOM 772 C C . CYS A 1 97 ? 6.420 6.074 -5.813 1.00 96.12 97 CYS A C 1
ATOM 774 O O . CYS A 1 97 ? 6.195 7.239 -5.476 1.00 96.12 97 CYS A O 1
ATOM 776 N N . PRO A 1 98 ? 5.435 5.172 -5.966 1.00 95.69 98 PRO A N 1
ATOM 777 C CA . PRO A 1 98 ? 4.014 5.531 -6.003 1.00 95.69 98 PRO A CA 1
ATOM 778 C C . PRO A 1 98 ? 3.446 5.976 -4.648 1.00 95.69 98 PRO A C 1
ATOM 780 O O . PRO A 1 98 ? 2.266 6.276 -4.523 1.00 95.69 98 PRO A O 1
ATOM 783 N N . SER A 1 99 ? 4.247 5.943 -3.579 1.00 95.44 99 SER A N 1
ATOM 784 C CA . SER A 1 99 ? 3.814 6.344 -2.233 1.00 95.44 99 SER A CA 1
ATOM 785 C C . SER A 1 99 ? 4.469 7.627 -1.732 1.00 95.44 99 SER A C 1
ATOM 787 O O . SER A 1 99 ? 3.885 8.299 -0.892 1.00 95.44 99 SER A O 1
ATOM 789 N N . CYS A 1 100 ? 5.656 7.996 -2.225 1.00 96.19 100 CYS A N 1
ATOM 790 C CA . CYS A 1 100 ? 6.346 9.209 -1.765 1.00 96.19 100 CYS A CA 1
ATOM 791 C C . CYS A 1 100 ? 6.962 10.063 -2.882 1.00 96.19 100 CYS A C 1
ATOM 793 O O . CYS A 1 100 ? 7.617 11.058 -2.580 1.00 96.19 100 CYS A O 1
ATOM 795 N N . GLY A 1 101 ? 6.825 9.659 -4.149 1.00 95.81 101 GLY A N 1
ATOM 796 C CA . GLY A 1 101 ? 7.312 10.404 -5.313 1.00 95.81 101 GLY A CA 1
ATOM 797 C C . GLY A 1 101 ? 8.835 10.459 -5.474 1.00 95.81 101 GLY A C 1
ATOM 798 O O . GLY A 1 101 ? 9.331 11.181 -6.328 1.00 95.81 101 GLY A O 1
ATOM 799 N N . CYS A 1 102 ? 9.610 9.727 -4.668 1.00 94.94 102 CYS A N 1
ATOM 800 C CA . CYS A 1 102 ? 11.066 9.704 -4.820 1.00 94.94 102 CYS A CA 1
ATOM 801 C C . CYS A 1 102 ? 11.493 8.886 -6.033 1.00 94.94 102 CYS A C 1
ATOM 803 O O . CYS A 1 102 ? 10.895 7.845 -6.303 1.00 94.94 102 CYS A O 1
ATOM 805 N N . ALA A 1 103 ? 12.563 9.325 -6.695 1.00 94.31 103 ALA A N 1
ATOM 806 C CA . ALA A 1 103 ? 13.202 8.568 -7.762 1.00 94.31 103 ALA A CA 1
ATOM 807 C C . ALA A 1 103 ? 13.652 7.186 -7.257 1.00 94.31 103 ALA A C 1
ATOM 809 O O . ALA A 1 103 ? 14.159 7.052 -6.136 1.00 94.31 103 ALA A O 1
ATOM 810 N N . VAL A 1 104 ? 13.425 6.164 -8.077 1.00 94.25 104 VAL A N 1
ATOM 811 C CA . VAL A 1 104 ? 13.781 4.766 -7.814 1.00 94.25 104 VAL A CA 1
ATOM 812 C C . VAL A 1 104 ? 14.353 4.133 -9.081 1.00 94.25 104 VAL A C 1
ATOM 814 O O . VAL A 1 104 ? 13.955 4.486 -10.189 1.00 94.25 104 VAL A O 1
ATOM 817 N N . GLU A 1 105 ? 15.259 3.171 -8.911 1.00 90.44 105 GLU A N 1
ATOM 818 C CA . GLU A 1 105 ? 15.942 2.473 -10.006 1.00 90.44 105 GLU A CA 1
ATOM 819 C C . GLU A 1 105 ? 15.797 0.952 -9.842 1.00 90.44 105 GLU A C 1
ATOM 821 O O . GLU A 1 105 ? 16.141 0.398 -8.795 1.00 90.44 105 GLU A O 1
ATOM 826 N N . TYR A 1 106 ? 15.340 0.240 -10.878 1.00 83.12 106 TYR A N 1
ATOM 827 C CA . TYR A 1 106 ? 15.018 -1.196 -10.803 1.00 83.12 106 TYR A CA 1
ATOM 828 C C . TYR A 1 106 ? 16.160 -2.066 -10.267 1.00 83.12 106 TYR A C 1
ATOM 830 O O . TYR A 1 106 ? 15.940 -2.935 -9.425 1.00 83.12 106 TYR A O 1
ATOM 838 N N . TYR A 1 107 ? 17.388 -1.822 -10.733 1.00 76.81 107 TYR A N 1
ATOM 839 C CA . TYR A 1 107 ? 18.552 -2.624 -10.345 1.00 76.81 107 TYR A CA 1
ATOM 840 C C . TYR A 1 107 ? 18.929 -2.441 -8.865 1.00 76.81 107 TYR A C 1
ATOM 842 O O . TYR A 1 107 ? 19.523 -3.331 -8.259 1.00 76.81 107 TYR A O 1
ATOM 850 N N . ARG A 1 108 ? 18.570 -1.299 -8.268 1.00 74.75 108 ARG A N 1
ATOM 851 C CA . ARG A 1 108 ? 18.929 -0.940 -6.888 1.00 74.75 108 ARG A CA 1
ATOM 852 C C . ARG A 1 108 ? 17.776 -1.120 -5.905 1.00 74.75 108 ARG A C 1
ATOM 854 O O . ARG A 1 108 ? 18.020 -1.340 -4.721 1.00 74.75 108 ARG A O 1
ATOM 861 N N . ASN A 1 109 ? 16.530 -1.030 -6.365 1.00 81.62 109 ASN A N 1
ATOM 862 C CA . ASN A 1 109 ? 15.371 -0.848 -5.498 1.00 81.62 109 ASN A CA 1
ATOM 863 C C . ASN A 1 109 ? 14.297 -1.921 -5.723 1.00 81.62 109 ASN A C 1
ATOM 865 O O . ASN A 1 109 ? 13.423 -1.785 -6.579 1.00 81.62 109 ASN A O 1
ATOM 869 N N . LYS A 1 110 ? 14.287 -2.957 -4.871 1.00 89.62 110 LYS A N 1
ATOM 870 C CA . LYS A 1 110 ? 13.095 -3.818 -4.696 1.00 89.62 110 LYS A CA 1
ATOM 871 C C . LYS A 1 110 ? 11.987 -3.106 -3.902 1.00 89.62 110 LYS A C 1
ATOM 873 O O . LYS A 1 110 ? 10.805 -3.374 -4.102 1.00 89.62 110 LYS A O 1
ATOM 878 N N . SER A 1 111 ? 12.378 -2.181 -3.030 1.00 93.62 111 SER A N 1
ATOM 879 C CA . SER A 1 111 ? 11.512 -1.266 -2.291 1.00 93.62 111 SER A CA 1
ATOM 880 C C . SER A 1 111 ? 12.084 0.153 -2.337 1.00 93.62 111 SER A C 1
ATOM 882 O O . SER A 1 111 ? 13.260 0.358 -2.653 1.00 93.62 111 SER A O 1
ATOM 884 N N . CYS A 1 112 ? 11.252 1.152 -2.048 1.00 94.88 112 CYS A N 1
ATOM 885 C CA . CYS A 1 112 ? 11.702 2.535 -1.945 1.00 94.88 112 CYS A CA 1
ATOM 886 C C . CYS A 1 112 ? 12.598 2.725 -0.712 1.00 94.88 112 CYS A C 1
ATOM 888 O O . CYS A 1 112 ? 12.161 2.494 0.412 1.00 94.88 112 CYS A O 1
ATOM 890 N N . ASN A 1 113 ? 13.807 3.256 -0.896 1.00 93.06 113 ASN A N 1
ATOM 891 C CA . ASN A 1 113 ? 14.745 3.493 0.211 1.00 93.06 113 ASN A CA 1
ATOM 892 C C . ASN A 1 113 ? 14.269 4.564 1.209 1.00 93.06 113 ASN A C 1
ATOM 894 O O . ASN A 1 113 ? 14.800 4.643 2.312 1.00 93.06 113 ASN A O 1
ATOM 898 N N . ARG A 1 114 ? 13.288 5.397 0.832 1.00 94.00 114 ARG A N 1
ATOM 899 C CA . ARG A 1 114 ? 12.772 6.474 1.689 1.00 94.00 114 ARG A CA 1
ATOM 900 C C . ARG A 1 114 ? 11.559 6.058 2.513 1.00 94.00 114 ARG A C 1
ATOM 902 O O . ARG A 1 114 ? 11.505 6.362 3.696 1.00 94.00 114 ARG A O 1
ATOM 909 N N . CYS A 1 115 ? 10.572 5.417 1.888 1.00 94.62 115 CYS A N 1
ATOM 910 C CA . CYS A 1 115 ? 9.297 5.085 2.538 1.00 94.62 115 CYS A CA 1
ATOM 911 C C . CYS A 1 115 ? 9.024 3.582 2.650 1.00 94.62 115 CYS A C 1
ATOM 913 O O . CYS A 1 115 ? 7.921 3.213 3.036 1.00 94.62 115 CYS A O 1
ATOM 915 N N . THR A 1 116 ? 9.996 2.746 2.265 1.00 94.81 116 THR A N 1
ATOM 916 C CA . THR A 1 116 ? 9.983 1.273 2.321 1.00 94.81 116 THR A CA 1
ATOM 917 C C . THR A 1 116 ? 8.893 0.564 1.514 1.00 94.81 116 THR A C 1
ATOM 919 O O . THR A 1 116 ? 8.856 -0.663 1.508 1.00 94.81 116 THR A O 1
ATOM 922 N N . GLN A 1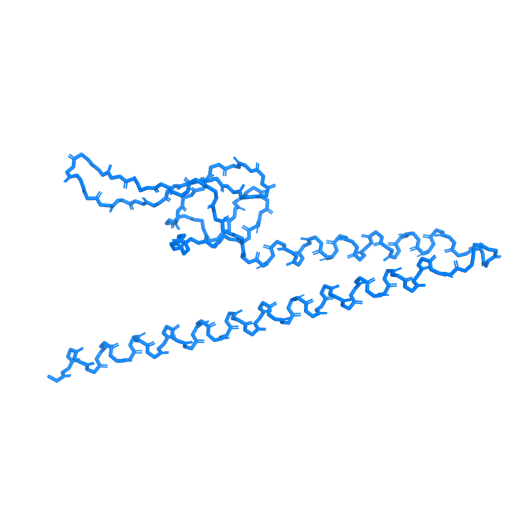 117 ? 8.071 1.298 0.755 1.00 97.00 117 GLN A N 1
ATOM 923 C CA . GLN A 1 117 ? 7.071 0.736 -0.154 1.00 97.00 117 GLN A CA 1
ATOM 924 C C . GLN A 1 117 ? 7.703 -0.272 -1.123 1.00 97.00 117 GLN A C 1
ATOM 926 O O . GLN A 1 117 ? 8.612 0.077 -1.882 1.00 97.00 117 GLN A O 1
ATOM 931 N N . MET A 1 118 ? 7.189 -1.500 -1.134 1.00 95.38 118 MET A N 1
ATOM 932 C CA . MET A 1 118 ? 7.537 -2.532 -2.108 1.00 95.38 118 MET A CA 1
ATOM 933 C C . MET A 1 118 ? 7.124 -2.100 -3.513 1.00 95.38 118 MET A C 1
ATOM 935 O O . MET A 1 118 ? 6.001 -1.630 -3.723 1.00 95.38 118 MET A O 1
ATOM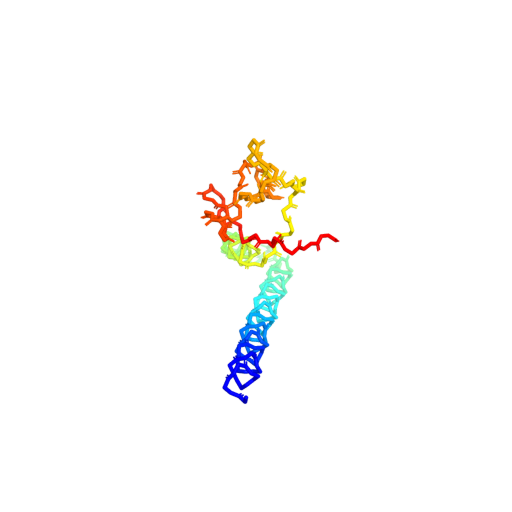 939 N N . LEU A 1 119 ? 8.034 -2.267 -4.471 1.00 94.50 119 LEU A N 1
ATOM 940 C CA . LEU A 1 119 ? 7.860 -1.799 -5.841 1.00 94.50 119 LEU A CA 1
ATOM 941 C C . LEU A 1 119 ? 7.558 -2.973 -6.772 1.00 94.50 119 LEU A C 1
ATOM 943 O O . LEU A 1 119 ? 8.221 -4.015 -6.740 1.00 94.50 119 LEU A O 1
ATOM 947 N N . ASP A 1 120 ? 6.555 -2.790 -7.618 1.00 93.44 120 ASP A N 1
ATOM 948 C CA . ASP A 1 120 ? 6.295 -3.647 -8.761 1.00 93.44 120 ASP A CA 1
ATOM 949 C C . ASP A 1 120 ? 6.824 -2.977 -10.033 1.00 93.44 120 ASP A C 1
ATOM 951 O O . ASP A 1 120 ? 6.351 -1.928 -10.466 1.00 93.44 120 ASP A O 1
ATOM 955 N N . TRP A 1 121 ? 7.837 -3.613 -10.612 1.00 91.44 121 TRP A N 1
ATOM 956 C CA . TRP A 1 121 ? 8.518 -3.182 -11.829 1.00 91.44 121 TRP A CA 1
ATOM 957 C C . TRP A 1 121 ? 8.062 -3.949 -13.072 1.00 91.44 121 TRP A C 1
ATOM 959 O O . TRP A 1 121 ? 8.686 -3.818 -14.136 1.00 91.44 121 TRP A O 1
ATOM 969 N N . SER A 1 122 ? 7.017 -4.774 -12.939 1.00 86.12 122 SER A N 1
ATOM 970 C CA . SER A 1 122 ? 6.388 -5.447 -14.068 1.00 86.12 122 SER A CA 1
ATOM 971 C C . SER A 1 122 ? 5.987 -4.433 -15.147 1.00 86.12 122 SER A C 1
ATOM 973 O O . SER A 1 122 ? 5.748 -3.255 -14.871 1.00 86.12 122 SER A O 1
ATOM 975 N N . LYS A 1 123 ? 5.998 -4.868 -16.413 1.00 76.19 123 LYS A N 1
ATOM 976 C CA . LYS A 1 123 ? 5.564 -4.005 -17.518 1.00 76.19 123 LYS A CA 1
ATOM 977 C C . LYS A 1 123 ? 4.102 -3.601 -17.287 1.00 76.19 123 LYS A C 1
ATOM 979 O O . LYS A 1 123 ? 3.315 -4.412 -16.794 1.00 76.19 123 LYS A O 1
ATOM 984 N N . ASN A 1 124 ? 3.776 -2.351 -17.616 1.00 57.22 124 ASN A N 1
ATOM 985 C CA . ASN A 1 124 ? 2.391 -1.888 -17.624 1.00 57.22 124 ASN A CA 1
ATOM 986 C C . ASN A 1 124 ? 1.562 -2.629 -18.663 1.00 57.22 124 ASN A C 1
ATOM 988 O O . ASN A 1 124 ? 2.108 -2.896 -19.757 1.00 57.22 124 ASN A O 1
#

Radius of gyration: 21.14 Å; chains: 1; bounding box: 46×42×58 Å

Organism: NCBI:txid1912855

Secondary structure (DSSP, 8-state):
-HHHHHHHHHHHHHHHHHHHHHHHHHHHHHHHHHHHHHHHHHHTS-GGGS-HHHHHHHHHHHHHHHHHHHHHS-EEPEEEEEEE-TTS-EEEEEEE-TTT--EEETTT-SB-TTT--BEE-S--

Foldseek 3Di:
DVVVVVVVVVVVVVVVVVVVLVVVLVVLVVLLVVLVVVLVVLVPPDVVVVCVVVSVVSNVVSVVVSLVSQLSRADEFAPWDFDADPVRHTDWTWGADPPPRDIDTPVVCCADPPSSRGHDDDDD